Protein AF-A0A358N1J7-F1 (afdb_monomer)

Foldseek 3Di:
DVVVVVVVVVVVVVVVVDDDDADVVHPCVVVVVVVVVDPPPPDDPPWDFQEWADAPQWIWTDTPVDIDIDSDDDDPPPLVCCLPRYHYHYHPPPPCVVVVVCVSVVVD

Radius of gyration: 20.64 Å; Cα contacts (8 Å, |Δi|>4): 77; chains: 1; bounding box: 45×42×44 Å

Structure (mmCIF, N/CA/C/O backbone):
data_AF-A0A358N1J7-F1
#
_entry.id   AF-A0A358N1J7-F1
#
loop_
_atom_site.group_PDB
_atom_site.id
_atom_site.type_symbol
_atom_site.label_atom_id
_atom_site.label_alt_id
_atom_site.label_comp_id
_atom_site.label_asym_id
_atom_site.label_entity_id
_atom_site.label_seq_id
_atom_site.pdbx_PDB_ins_code
_atom_site.Cartn_x
_atom_site.Cartn_y
_atom_site.Cartn_z
_atom_site.occupancy
_atom_site.B_iso_or_equiv
_atom_site.auth_seq_id
_atom_site.auth_comp_id
_atom_site.auth_asym_id
_atom_site.auth_atom_id
_atom_site.pdbx_PDB_model_num
ATOM 1 N N . MET A 1 1 ? 26.716 -29.636 -6.142 1.00 44.78 1 MET A N 1
ATOM 2 C CA . MET A 1 1 ? 26.792 -29.692 -7.624 1.00 44.78 1 MET A CA 1
ATOM 3 C C . MET A 1 1 ? 25.431 -29.578 -8.332 1.00 44.78 1 MET A C 1
ATOM 5 O O . MET A 1 1 ? 25.435 -29.413 -9.541 1.00 44.78 1 MET A O 1
ATOM 9 N N . ALA A 1 2 ? 24.284 -29.575 -7.634 1.00 54.56 2 ALA A N 1
ATOM 10 C CA . ALA A 1 2 ? 22.961 -29.348 -8.247 1.00 54.56 2 ALA A CA 1
ATOM 11 C C . ALA A 1 2 ? 22.721 -27.886 -8.698 1.00 54.56 2 ALA A C 1
ATOM 13 O O . ALA A 1 2 ? 21.927 -27.606 -9.590 1.00 54.56 2 ALA A O 1
ATOM 14 N N . ASN A 1 3 ? 23.448 -26.951 -8.092 1.00 63.75 3 ASN A N 1
ATOM 15 C CA . ASN A 1 3 ? 23.194 -25.517 -8.170 1.00 63.75 3 ASN A CA 1
ATOM 16 C C . ASN A 1 3 ? 23.698 -24.934 -9.502 1.00 63.75 3 ASN A C 1
ATOM 18 O O . ASN A 1 3 ? 23.032 -24.100 -10.096 1.00 63.75 3 ASN A O 1
ATOM 22 N N . LEU A 1 4 ? 24.836 -25.429 -10.009 1.00 72.12 4 LEU A N 1
ATOM 23 C CA . LEU A 1 4 ? 25.433 -24.955 -11.262 1.00 72.12 4 LEU A CA 1
ATOM 24 C C . LEU A 1 4 ? 24.574 -25.329 -12.474 1.00 72.12 4 LEU A C 1
ATOM 26 O O . LEU A 1 4 ? 24.341 -24.501 -13.345 1.00 72.12 4 LEU A O 1
ATOM 30 N N . TRP A 1 5 ? 24.076 -26.566 -12.514 1.00 74.25 5 TRP A N 1
ATOM 31 C CA . TRP A 1 5 ? 23.240 -27.041 -13.616 1.00 74.25 5 TRP A CA 1
ATOM 32 C C . TRP A 1 5 ? 21.900 -26.294 -13.663 1.00 74.25 5 TRP A C 1
ATOM 34 O O . TRP A 1 5 ? 21.489 -25.847 -14.730 1.00 74.25 5 TRP A O 1
ATOM 44 N N . ARG A 1 6 ? 21.285 -26.044 -12.496 1.00 72.62 6 ARG A N 1
ATOM 45 C CA . ARG A 1 6 ? 20.088 -25.198 -12.377 1.00 72.62 6 ARG A CA 1
ATOM 46 C C . ARG A 1 6 ? 20.355 -23.763 -12.840 1.00 72.62 6 ARG A C 1
ATOM 48 O O . ARG A 1 6 ? 19.555 -23.228 -13.595 1.00 72.62 6 ARG A O 1
ATOM 55 N N . SER A 1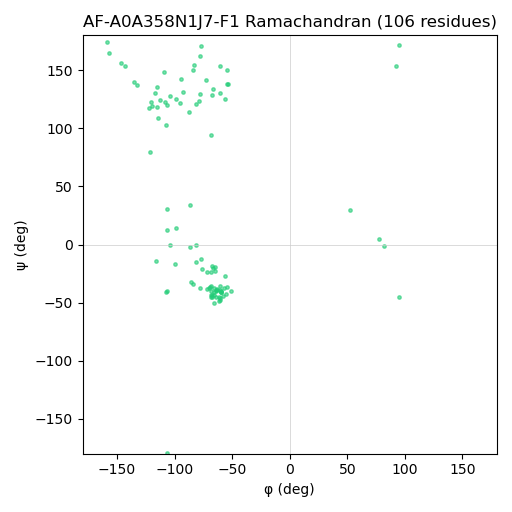 7 ? 21.474 -23.156 -12.440 1.00 76.88 7 SER A N 1
ATOM 56 C CA . SER A 1 7 ? 21.843 -21.800 -12.873 1.00 76.88 7 SER A CA 1
ATOM 57 C C . SER A 1 7 ? 22.104 -21.709 -14.379 1.00 76.88 7 SER A C 1
ATOM 59 O O . SER A 1 7 ? 21.680 -20.747 -15.007 1.00 76.88 7 SER A O 1
ATOM 61 N N . LEU A 1 8 ? 22.746 -22.716 -14.980 1.00 76.38 8 LEU A N 1
ATOM 62 C CA . LEU A 1 8 ? 22.976 -22.770 -16.430 1.00 76.38 8 LEU A CA 1
ATOM 63 C C . LEU A 1 8 ? 21.680 -22.974 -17.219 1.00 76.38 8 LEU A C 1
ATOM 65 O O . LEU A 1 8 ? 21.534 -22.424 -18.309 1.00 76.38 8 LEU A O 1
ATOM 69 N N . GLN A 1 9 ? 20.744 -23.752 -16.677 1.00 77.81 9 GLN A N 1
ATOM 70 C CA . GLN A 1 9 ? 19.433 -23.935 -17.285 1.00 77.81 9 GLN A CA 1
ATOM 71 C C . GLN A 1 9 ? 18.611 -22.639 -17.219 1.00 77.81 9 GLN A C 1
ATOM 73 O O . GLN A 1 9 ? 18.099 -22.208 -18.245 1.00 77.81 9 GLN A O 1
ATOM 78 N N . LEU A 1 10 ? 18.594 -21.963 -16.063 1.00 73.38 10 LEU A N 1
ATOM 79 C CA . LEU A 1 10 ? 17.959 -20.650 -15.908 1.00 73.38 10 LEU A CA 1
ATOM 80 C C . LEU A 1 10 ? 18.578 -19.604 -16.840 1.00 73.38 10 LEU A C 1
ATOM 82 O O . LEU A 1 10 ? 17.849 -18.841 -17.451 1.00 73.38 10 LEU A O 1
ATOM 86 N N . TYR A 1 11 ? 19.902 -19.602 -17.018 1.00 74.69 11 TYR A N 1
ATOM 87 C CA . TYR A 1 11 ? 20.574 -18.697 -17.956 1.00 74.69 11 TYR A CA 1
ATOM 88 C C . TYR A 1 11 ? 20.201 -18.975 -19.423 1.00 74.69 11 TYR A C 1
ATOM 90 O O . TYR A 1 11 ? 20.040 -18.055 -20.225 1.00 74.69 11 TYR A O 1
ATOM 98 N N . ARG A 1 12 ? 20.033 -20.249 -19.800 1.00 72.50 12 ARG A N 1
ATOM 99 C CA . ARG A 1 12 ? 19.560 -20.623 -21.143 1.00 72.50 12 ARG A CA 1
ATOM 100 C C . ARG A 1 12 ? 18.107 -20.227 -21.375 1.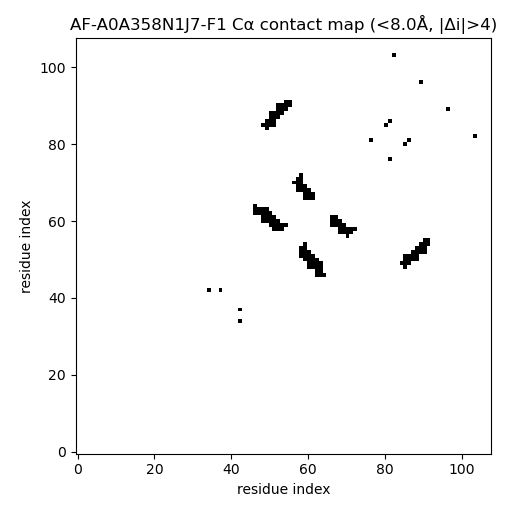00 72.50 12 ARG A C 1
ATOM 102 O O . ARG A 1 12 ? 17.778 -19.781 -22.466 1.00 72.50 12 ARG A O 1
ATOM 109 N N . GLU A 1 13 ? 17.264 -20.395 -20.366 1.00 76.44 13 GLU A N 1
ATOM 110 C CA . GLU A 1 13 ? 15.859 -19.991 -20.420 1.00 76.44 13 GLU A CA 1
ATOM 111 C C . GLU A 1 13 ? 15.739 -18.459 -20.479 1.00 76.44 13 GLU A C 1
ATOM 113 O O . GLU A 1 13 ? 15.022 -17.946 -21.329 1.00 76.44 13 GLU A O 1
ATOM 118 N N . ASP A 1 14 ? 16.520 -17.730 -19.679 1.00 70.44 14 ASP A N 1
ATOM 119 C CA . ASP A 1 14 ? 16.573 -16.262 -19.657 1.00 70.44 14 ASP A CA 1
ATOM 120 C C . ASP A 1 14 ? 17.088 -15.671 -20.980 1.00 70.44 14 ASP A C 1
ATOM 122 O O . ASP A 1 14 ? 16.469 -14.786 -21.563 1.00 70.44 14 ASP A O 1
ATOM 126 N N . SER A 1 15 ? 18.165 -16.231 -21.540 1.00 69.06 15 SER A N 1
ATOM 127 C CA . SER A 1 15 ? 18.711 -15.767 -22.828 1.00 69.06 15 SER A CA 1
ATOM 128 C C . SER A 1 15 ? 17.770 -15.985 -24.021 1.00 69.06 15 SER A C 1
ATOM 130 O O . SER A 1 15 ? 17.911 -15.302 -25.036 1.00 69.06 15 SER A O 1
ATOM 132 N N . ALA A 1 16 ? 16.787 -16.885 -23.905 1.00 76.31 16 ALA A N 1
ATOM 133 C CA . ALA A 1 16 ? 15.747 -17.083 -24.912 1.00 76.31 16 ALA A CA 1
ATOM 134 C C . ALA A 1 16 ? 14.591 -16.063 -24.816 1.00 76.31 16 ALA A C 1
ATOM 136 O O . ALA A 1 16 ? 13.820 -15.943 -25.768 1.00 76.31 16 ALA A O 1
ATOM 137 N N . LEU A 1 17 ? 14.467 -15.320 -23.707 1.00 78.62 17 LEU A N 1
ATOM 138 C CA . LEU A 1 17 ? 13.386 -14.348 -23.468 1.00 78.62 17 LEU A CA 1
ATOM 139 C C . LEU A 1 17 ? 13.678 -12.948 -24.036 1.00 78.62 17 LEU A C 1
ATOM 141 O O . LEU A 1 17 ? 12.818 -12.069 -23.991 1.00 78.62 17 LEU A O 1
ATOM 145 N N . GLY A 1 18 ? 14.858 -12.760 -24.630 1.00 76.19 18 GLY A N 1
ATOM 146 C CA . GLY A 1 18 ? 15.305 -11.489 -25.190 1.00 76.19 18 GLY A CA 1
ATOM 147 C C . GLY A 1 18 ? 16.154 -10.680 -24.212 1.00 76.19 18 GLY A C 1
ATOM 148 O O . GLY A 1 18 ? 16.342 -11.040 -23.054 1.00 76.19 18 GLY A O 1
ATOM 149 N N . VAL A 1 19 ? 16.734 -9.586 -24.703 1.00 77.38 19 VAL A N 1
ATOM 150 C CA . VAL A 1 19 ? 17.575 -8.716 -23.874 1.00 77.38 19 VAL A CA 1
ATOM 151 C C . VAL A 1 19 ? 16.723 -7.920 -22.891 1.00 77.38 19 VAL A C 1
ATOM 153 O O . VAL A 1 19 ? 15.646 -7.437 -23.239 1.00 77.38 19 VAL A O 1
ATOM 156 N N . SER A 1 20 ? 17.235 -7.738 -21.673 1.00 77.44 20 SER A N 1
ATOM 157 C CA . SER A 1 20 ? 16.646 -6.804 -20.715 1.00 77.44 20 SER A CA 1
ATOM 158 C C . SER A 1 20 ? 16.569 -5.406 -21.337 1.00 77.44 20 SER A C 1
ATOM 160 O O . SER A 1 20 ? 17.566 -4.884 -21.842 1.00 77.44 20 SER A O 1
ATOM 162 N N . GLY A 1 21 ? 15.369 -4.830 -21.336 1.00 80.25 21 GLY A N 1
ATOM 163 C CA . GLY A 1 21 ? 15.080 -3.520 -21.905 1.00 80.25 21 GLY A CA 1
ATOM 164 C C . GLY A 1 21 ? 14.805 -2.481 -20.823 1.00 80.25 21 GLY A C 1
ATOM 165 O O . GLY A 1 21 ? 14.260 -2.789 -19.764 1.00 80.25 21 GLY A O 1
ATOM 166 N N . GLY A 1 22 ? 15.160 -1.230 -21.105 1.00 80.62 22 GLY A N 1
ATOM 167 C CA . GLY A 1 22 ? 14.689 -0.085 -20.331 1.00 80.62 22 GLY A CA 1
ATOM 168 C C . GLY A 1 22 ? 13.317 0.376 -20.821 1.00 80.62 22 GLY A C 1
ATOM 169 O O . GLY A 1 22 ? 13.004 0.255 -22.003 1.00 80.62 22 GLY A O 1
ATOM 170 N N . ILE A 1 23 ? 12.509 0.936 -19.921 1.00 82.75 23 ILE A N 1
ATOM 171 C CA . ILE A 1 23 ? 11.275 1.635 -20.295 1.00 82.75 23 ILE A CA 1
ATOM 172 C C . ILE A 1 23 ? 11.642 3.091 -20.583 1.00 82.75 23 ILE A C 1
ATOM 174 O O . ILE A 1 23 ? 12.074 3.814 -19.680 1.00 82.75 23 ILE A O 1
ATOM 178 N N . GLU A 1 24 ? 11.491 3.516 -21.837 1.00 82.19 24 GLU A N 1
ATOM 179 C CA . GLU A 1 24 ? 11.655 4.918 -22.227 1.00 82.19 24 GLU A CA 1
ATOM 180 C C . GLU A 1 24 ? 10.633 5.787 -21.475 1.00 82.19 24 GLU A C 1
ATOM 182 O O . GLU A 1 24 ? 9.456 5.445 -21.389 1.00 82.19 24 GLU A O 1
ATOM 187 N N . GLY A 1 25 ? 11.093 6.881 -20.859 1.00 81.44 25 GLY A N 1
ATOM 188 C CA . GLY A 1 25 ? 10.264 7.701 -19.964 1.00 81.44 25 GLY A CA 1
ATOM 189 C C . GLY A 1 25 ? 10.148 7.177 -18.524 1.00 81.44 25 GLY A C 1
ATOM 190 O O . GLY A 1 25 ? 9.562 7.853 -17.685 1.00 81.44 25 GLY A O 1
ATOM 191 N N . GLY A 1 26 ? 10.763 6.033 -18.207 1.00 89.94 26 GLY A N 1
ATOM 192 C CA . GLY A 1 26 ? 10.868 5.495 -16.851 1.00 89.94 26 GLY A CA 1
ATOM 193 C C . GLY A 1 26 ? 9.751 4.521 -16.471 1.00 89.94 26 GLY A C 1
ATOM 194 O O . GLY A 1 26 ? 8.628 4.572 -16.964 1.00 89.94 26 GLY A O 1
ATOM 195 N N . ALA A 1 27 ? 10.059 3.613 -15.541 1.00 89.50 27 ALA A N 1
ATOM 196 C CA . ALA A 1 27 ? 9.127 2.566 -15.118 1.00 89.50 27 ALA A CA 1
ATOM 197 C C . ALA A 1 27 ? 7.888 3.098 -14.368 1.00 89.50 27 ALA A C 1
ATOM 199 O O . ALA A 1 27 ? 6.866 2.414 -14.321 1.00 89.50 27 ALA A O 1
ATOM 200 N N . SER A 1 28 ? 7.947 4.319 -13.814 1.00 91.00 28 SER A N 1
ATOM 201 C CA . SER A 1 28 ? 6.798 4.956 -13.153 1.00 91.00 28 SER A CA 1
ATOM 202 C C . SER A 1 28 ? 5.655 5.260 -14.120 1.00 91.00 28 SER A C 1
ATOM 204 O O . SER A 1 28 ? 4.500 5.313 -13.697 1.00 91.00 28 SER A O 1
ATOM 206 N N . HIS A 1 29 ? 5.951 5.379 -15.419 1.00 89.50 29 HIS A N 1
ATOM 207 C CA . HIS A 1 29 ? 4.981 5.771 -16.433 1.00 89.50 29 HIS A CA 1
ATOM 208 C C . HIS A 1 29 ? 3.753 4.851 -16.477 1.00 89.50 29 HIS A C 1
ATOM 210 O O . HIS A 1 29 ? 2.624 5.318 -16.625 1.00 89.50 29 HIS A O 1
ATOM 216 N N . LEU A 1 30 ? 3.948 3.541 -16.283 1.00 90.19 30 LEU A N 1
ATOM 217 C CA . LEU A 1 30 ? 2.843 2.584 -16.223 1.00 90.19 30 LEU A CA 1
ATOM 218 C C . LEU A 1 30 ? 1.899 2.893 -15.055 1.00 90.19 30 LEU A C 1
ATOM 220 O O . LEU A 1 30 ? 0.688 2.974 -15.252 1.00 90.19 30 LEU A O 1
ATOM 224 N N . ALA A 1 31 ? 2.445 3.102 -13.857 1.00 91.88 31 ALA A N 1
ATOM 225 C CA . ALA A 1 31 ? 1.650 3.400 -12.669 1.00 91.88 31 ALA A CA 1
ATOM 226 C C . ALA A 1 31 ? 0.893 4.731 -12.816 1.00 91.88 31 ALA A C 1
ATOM 228 O O . ALA A 1 31 ? -0.279 4.820 -12.457 1.00 91.88 31 ALA A O 1
ATOM 229 N N . GLU A 1 32 ? 1.523 5.743 -13.415 1.00 92.44 32 GLU A N 1
ATOM 230 C CA . GLU A 1 32 ? 0.892 7.034 -13.714 1.00 92.44 32 GLU A CA 1
ATOM 231 C C . GLU A 1 32 ? -0.258 6.904 -14.725 1.00 92.44 32 GLU A C 1
ATOM 233 O O . GLU A 1 32 ? -1.299 7.551 -14.587 1.00 92.44 32 GLU A O 1
ATOM 238 N N . CYS A 1 33 ? -0.100 6.070 -15.756 1.00 92.94 33 CYS A N 1
ATOM 239 C CA . CYS A 1 33 ? -1.165 5.759 -16.711 1.00 92.94 33 CYS A CA 1
ATOM 240 C C . CYS A 1 33 ? -2.319 4.997 -16.050 1.00 92.94 33 CYS A C 1
ATOM 242 O O . CYS A 1 33 ? -3.479 5.344 -16.265 1.00 92.94 33 CYS A O 1
ATOM 244 N N . MET A 1 34 ? -2.014 4.008 -15.206 1.00 94.44 34 MET A N 1
ATOM 245 C CA . MET A 1 34 ? -3.027 3.270 -14.449 1.00 94.44 34 MET A CA 1
ATOM 246 C C . MET A 1 34 ? -3.816 4.203 -13.528 1.00 94.44 34 MET A C 1
ATOM 248 O O . MET A 1 34 ? -5.044 4.178 -13.555 1.00 94.44 34 MET A O 1
ATOM 252 N N . ALA A 1 35 ? -3.139 5.082 -12.785 1.00 95.00 35 ALA A N 1
ATOM 253 C CA . ALA A 1 35 ? -3.794 6.059 -11.919 1.00 95.00 35 ALA A CA 1
ATOM 254 C C . ALA A 1 35 ? -4.732 6.996 -12.703 1.00 95.00 35 ALA A C 1
ATOM 256 O O . ALA A 1 35 ? -5.848 7.246 -12.260 1.00 95.00 35 ALA A O 1
ATOM 257 N N . ARG A 1 36 ? -4.319 7.458 -13.895 1.00 94.75 36 ARG A N 1
ATOM 258 C CA . ARG A 1 36 ? -5.148 8.300 -14.781 1.00 94.75 36 ARG A CA 1
ATOM 259 C C . ARG A 1 36 ? -6.347 7.578 -15.396 1.00 94.75 36 ARG A C 1
ATOM 261 O O . ARG A 1 36 ? -7.292 8.241 -15.803 1.00 94.75 36 ARG A O 1
ATOM 268 N N . SER A 1 37 ? -6.301 6.251 -15.500 1.00 97.00 37 SER A N 1
ATOM 269 C CA . SER A 1 37 ? -7.412 5.457 -16.044 1.00 97.00 37 SER A CA 1
ATOM 270 C C . SER A 1 37 ? -8.571 5.268 -15.058 1.00 97.00 37 SER A C 1
ATOM 272 O O . SER A 1 37 ? -9.649 4.828 -15.456 1.00 97.00 37 SER A O 1
ATOM 274 N N . LEU A 1 38 ? -8.358 5.590 -13.779 1.00 96.38 38 LEU A N 1
ATOM 275 C CA . LEU A 1 38 ? -9.372 5.481 -12.738 1.00 96.38 38 LEU A CA 1
ATOM 276 C C . LEU A 1 38 ? -10.295 6.712 -12.727 1.00 96.38 38 LEU A C 1
ATOM 278 O O . LEU A 1 38 ? -9.870 7.800 -13.123 1.00 96.38 38 LEU A O 1
ATOM 282 N N . PRO A 1 39 ? -11.542 6.574 -12.237 1.00 97.56 39 PRO A N 1
ATOM 283 C CA . PRO A 1 39 ? -12.425 7.714 -12.022 1.00 97.56 39 PRO A CA 1
ATOM 284 C C . PRO A 1 39 ? -11.775 8.791 -11.146 1.00 97.56 39 PRO A C 1
ATOM 286 O O . PRO A 1 39 ? -10.979 8.487 -10.249 1.00 97.56 39 PRO A O 1
ATOM 289 N N . GLU A 1 40 ? -12.151 10.048 -11.369 1.00 94.75 40 GLU A N 1
ATOM 290 C CA . GLU A 1 40 ? -11.662 11.168 -10.567 1.00 94.75 40 GLU A CA 1
ATOM 291 C C . GLU A 1 40 ? -11.920 10.935 -9.069 1.00 94.75 40 GLU A C 1
ATOM 293 O O . GLU A 1 40 ? -12.965 10.423 -8.671 1.00 94.75 40 GLU A O 1
ATOM 298 N N . GLY A 1 41 ? -10.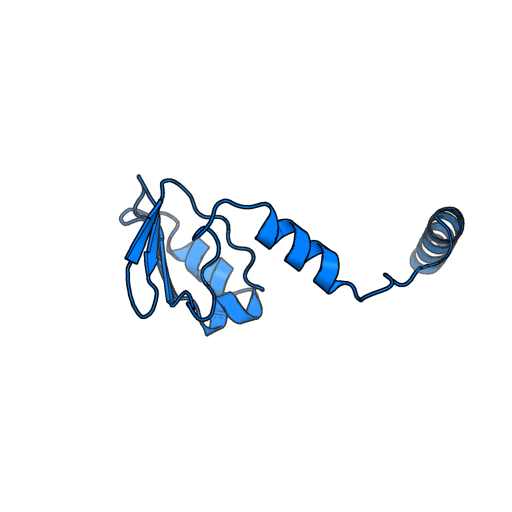931 11.266 -8.235 1.00 92.75 41 GLY A N 1
ATOM 299 C CA . GLY A 1 41 ? -11.004 11.054 -6.790 1.00 92.75 41 GLY A CA 1
ATOM 300 C C . GLY A 1 41 ? -10.777 9.610 -6.327 1.00 92.75 41 GLY A C 1
ATOM 301 O O . GLY A 1 41 ? -10.877 9.361 -5.133 1.00 92.75 41 GLY A O 1
ATOM 302 N N . SER A 1 42 ? -10.432 8.663 -7.209 1.00 95.00 42 SER A N 1
ATOM 303 C CA . SER A 1 42 ? -10.158 7.267 -6.804 1.00 95.00 42 SER A CA 1
ATOM 304 C C . SER A 1 42 ? -8.792 7.063 -6.135 1.00 95.00 42 SER A C 1
ATOM 306 O O . SER A 1 42 ? -8.589 6.066 -5.446 1.00 95.00 42 SER A O 1
ATOM 308 N N . VAL A 1 43 ? -7.833 7.970 -6.357 1.00 95.19 43 VAL A N 1
ATOM 309 C CA . VAL A 1 43 ? -6.464 7.871 -5.823 1.00 95.19 43 VAL A CA 1
ATOM 310 C C . VAL A 1 43 ? -6.211 9.007 -4.848 1.00 95.19 43 VAL A C 1
ATOM 312 O O . VAL A 1 43 ? -6.251 10.178 -5.223 1.00 95.19 43 VAL A O 1
ATOM 315 N N . TRP A 1 44 ? -5.938 8.659 -3.592 1.00 94.50 44 TRP A N 1
ATOM 316 C CA . TRP A 1 44 ? -5.709 9.626 -2.523 1.00 94.50 44 TRP A CA 1
ATOM 317 C C . TRP A 1 44 ? -4.228 9.650 -2.156 1.00 94.50 44 TRP A C 1
ATOM 319 O O . TRP A 1 44 ? -3.709 8.761 -1.482 1.00 94.50 44 TRP A O 1
ATOM 329 N N . LEU A 1 45 ? -3.527 10.677 -2.634 1.00 94.50 45 LEU A N 1
ATOM 330 C CA . LEU A 1 45 ? -2.125 10.908 -2.291 1.00 94.50 45 LEU A CA 1
ATOM 331 C C . LEU A 1 45 ? -2.003 11.538 -0.899 1.00 94.50 45 LEU A C 1
ATOM 333 O O . LEU A 1 45 ? -2.971 12.071 -0.356 1.00 94.50 45 LEU A O 1
ATOM 337 N N . SER A 1 46 ? -0.804 11.474 -0.313 1.00 94.50 46 SER A N 1
ATOM 338 C CA . SER A 1 46 ? -0.502 12.057 1.008 1.00 94.50 46 SER A CA 1
ATOM 339 C C . SER A 1 46 ? -1.478 11.631 2.113 1.00 94.50 46 SER A C 1
ATOM 341 O O . SER A 1 46 ? -1.733 12.382 3.052 1.00 94.50 46 SER A O 1
ATOM 343 N N . THR A 1 47 ? -2.032 10.425 1.978 1.00 95.31 47 THR A N 1
ATOM 344 C CA . THR A 1 47 ? -3.034 9.859 2.880 1.00 95.31 47 THR A CA 1
ATOM 345 C C . THR A 1 47 ? -2.480 8.557 3.453 1.00 95.31 47 THR A C 1
ATOM 347 O O . THR A 1 47 ? -2.752 7.476 2.928 1.00 95.31 47 THR A O 1
ATOM 350 N N . PRO A 1 48 ? -1.605 8.639 4.469 1.00 94.12 48 PRO A N 1
ATOM 351 C CA . PRO A 1 48 ? -1.030 7.449 5.071 1.00 94.12 48 PRO A CA 1
ATOM 352 C C . PRO A 1 48 ? -2.116 6.648 5.796 1.00 94.12 48 PRO A C 1
ATOM 354 O O . PRO A 1 48 ? -2.918 7.194 6.556 1.00 94.12 48 PRO A O 1
ATOM 357 N N . VAL A 1 49 ? -2.120 5.336 5.566 1.00 94.88 49 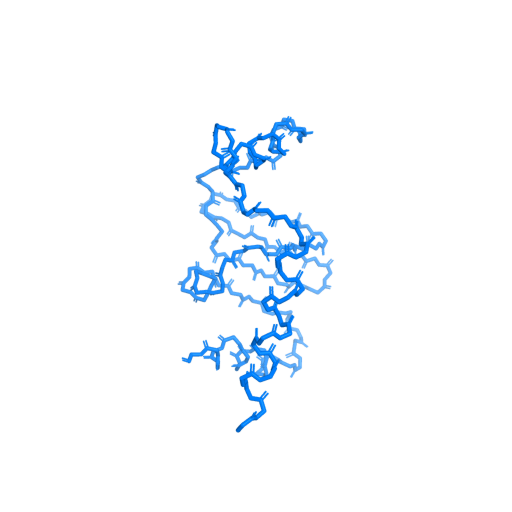VAL A N 1
ATOM 358 C CA . VAL A 1 49 ? -2.935 4.393 6.335 1.00 94.88 49 VAL A CA 1
ATOM 359 C C . VAL A 1 49 ? -2.248 4.142 7.673 1.00 94.88 49 VAL A C 1
ATOM 361 O O . VAL A 1 49 ? -1.063 3.816 7.702 1.00 94.88 49 VAL A O 1
ATOM 364 N N . VAL A 1 50 ? -3.000 4.280 8.764 1.00 94.94 50 VAL A N 1
ATOM 365 C CA . VAL A 1 50 ? -2.513 4.118 10.142 1.00 94.94 50 VAL A CA 1
ATOM 366 C C . VAL A 1 50 ? -3.037 2.823 10.755 1.00 94.94 50 VAL A C 1
ATOM 368 O O . VAL A 1 50 ? -2.287 2.106 11.414 1.00 94.94 50 VAL A O 1
ATOM 371 N N . THR A 1 51 ? -4.304 2.487 10.500 1.00 94.50 51 THR A N 1
ATOM 372 C CA . THR A 1 51 ? -4.933 1.268 11.026 1.00 94.50 51 THR A CA 1
ATOM 373 C C . THR A 1 51 ? -5.731 0.566 9.939 1.00 94.50 51 THR A C 1
ATOM 375 O O . THR A 1 51 ? -6.443 1.216 9.177 1.00 94.50 51 THR A O 1
ATOM 378 N N . VAL A 1 52 ? -5.652 -0.763 9.907 1.00 94.38 52 VAL A N 1
ATOM 379 C CA . VAL A 1 52 ? -6.562 -1.626 9.147 1.00 94.38 52 VAL A CA 1
ATOM 380 C C . VAL A 1 52 ? -7.205 -2.591 10.131 1.00 94.38 52 VAL A C 1
ATOM 382 O O . VAL A 1 52 ? -6.508 -3.381 10.768 1.00 94.38 52 VAL A O 1
ATOM 385 N N . ALA A 1 53 ? -8.523 -2.505 10.270 1.00 93.31 53 ALA A N 1
ATOM 386 C CA . ALA A 1 53 ? -9.284 -3.309 11.207 1.00 93.31 53 ALA A CA 1
ATOM 387 C C . ALA A 1 53 ? -10.315 -4.167 10.481 1.00 93.31 53 ALA A C 1
ATOM 389 O O . ALA A 1 53 ? -11.220 -3.653 9.826 1.00 93.31 53 ALA A O 1
ATOM 390 N N . ASP A 1 54 ? -10.179 -5.480 10.621 1.00 91.88 54 ASP A N 1
ATOM 391 C CA . ASP A 1 54 ? -11.199 -6.434 10.209 1.00 91.88 54 ASP A CA 1
ATOM 392 C C . ASP A 1 54 ? -12.305 -6.461 11.271 1.00 91.88 54 ASP A C 1
ATOM 394 O O . ASP A 1 54 ? -12.041 -6.674 12.456 1.00 91.88 54 ASP A O 1
ATOM 398 N N . ARG A 1 55 ? -13.547 -6.197 10.864 1.00 91.25 55 ARG A N 1
ATOM 399 C CA . ARG A 1 55 ? -14.726 -6.214 11.741 1.00 91.25 55 ARG A CA 1
ATOM 400 C C . ARG A 1 55 ? -15.584 -7.468 11.555 1.00 91.25 55 ARG A C 1
ATOM 402 O O . ARG A 1 55 ? -16.563 -7.636 12.273 1.00 91.25 55 ARG A O 1
ATOM 409 N N . GLY A 1 56 ? -15.202 -8.370 10.651 1.00 88.62 56 GLY A N 1
ATOM 410 C CA . GLY A 1 56 ? -15.901 -9.619 10.343 1.00 88.62 56 GLY A CA 1
ATOM 411 C C . GLY A 1 56 ? -16.864 -9.504 9.158 1.00 88.62 56 GLY A C 1
ATOM 412 O O . GLY A 1 56 ? -16.849 -10.361 8.279 1.00 88.62 56 GLY A O 1
ATOM 413 N N . ASP A 1 57 ? -17.672 -8.445 9.092 1.00 90.94 57 ASP A N 1
ATOM 414 C CA . ASP A 1 57 ? -18.577 -8.155 7.964 1.00 90.94 57 ASP A CA 1
ATOM 415 C C . ASP A 1 57 ? -18.011 -7.107 6.989 1.00 90.94 57 ASP A C 1
ATOM 417 O O . ASP A 1 57 ? -18.500 -6.960 5.868 1.00 90.94 57 ASP A O 1
ATOM 421 N N . HIS A 1 58 ? -16.999 -6.355 7.420 1.00 94.06 58 HIS A N 1
ATOM 422 C CA . HIS A 1 58 ? -16.326 -5.330 6.633 1.00 94.06 58 HIS A CA 1
ATOM 423 C C . HIS A 1 58 ? -14.933 -5.031 7.195 1.00 94.06 58 HIS A C 1
ATOM 425 O O . HIS A 1 58 ? -14.562 -5.488 8.276 1.00 94.06 58 HIS A O 1
ATOM 431 N N . VAL A 1 59 ? -14.186 -4.200 6.473 1.00 95.81 59 VAL A N 1
ATOM 432 C CA . VAL A 1 59 ? -12.893 -3.666 6.894 1.00 95.81 59 VAL A CA 1
ATOM 433 C C . VAL A 1 59 ? -12.994 -2.154 7.064 1.00 95.81 59 VAL A C 1
ATOM 435 O O . VAL A 1 59 ? -13.553 -1.449 6.218 1.00 95.81 59 VAL A O 1
ATOM 438 N N . GLU A 1 60 ? -12.425 -1.662 8.158 1.00 97.44 60 GLU A N 1
ATOM 439 C CA . GLU A 1 60 ? -12.217 -0.242 8.414 1.00 97.44 60 GLU A CA 1
ATOM 440 C C . GLU A 1 60 ? -10.745 0.113 8.182 1.00 97.44 60 GLU A C 1
ATOM 442 O O . GLU A 1 60 ? -9.841 -0.515 8.737 1.00 97.44 60 GLU A O 1
ATOM 447 N N . VAL A 1 61 ? -10.497 1.134 7.365 1.00 96.75 61 VAL A N 1
ATOM 448 C CA . VAL A 1 61 ? -9.162 1.675 7.096 1.00 96.75 61 VAL A CA 1
ATOM 449 C C . VAL A 1 61 ? -9.101 3.085 7.652 1.00 96.75 61 VAL A C 1
ATOM 451 O O . VAL A 1 61 ? -9.711 3.999 7.101 1.00 96.75 61 VAL A O 1
ATOM 454 N N . SER A 1 62 ? -8.357 3.274 8.736 1.00 97.12 62 SER A N 1
ATOM 455 C CA . SER A 1 62 ? -8.166 4.593 9.334 1.00 97.12 62 SER A CA 1
ATOM 456 C C . SER A 1 62 ? -6.913 5.257 8.791 1.00 97.12 62 SER A C 1
ATOM 458 O O . SER A 1 62 ? -5.819 4.686 8.786 1.00 97.12 62 SER A O 1
ATOM 460 N N . THR A 1 63 ? -7.093 6.501 8.380 1.00 94.88 63 THR A N 1
ATOM 461 C CA . THR A 1 63 ? -6.043 7.449 8.015 1.00 94.88 63 THR A CA 1
ATOM 462 C C . THR A 1 63 ? -5.932 8.499 9.123 1.00 94.88 63 THR A C 1
ATOM 464 O O . THR A 1 63 ? -6.678 8.463 10.102 1.00 94.88 63 THR A O 1
ATOM 467 N N . GLU A 1 64 ? -5.035 9.472 8.984 1.00 90.19 64 GLU A N 1
ATOM 468 C CA . GLU A 1 64 ? -4.984 10.611 9.915 1.00 90.19 64 GLU A CA 1
ATOM 469 C C . GLU A 1 64 ? -6.213 11.533 9.825 1.00 90.19 64 GLU A C 1
ATOM 471 O O . GLU A 1 64 ? -6.451 12.333 10.727 1.00 90.19 64 GLU A O 1
ATOM 476 N N . ARG A 1 65 ? -6.976 11.458 8.728 1.00 91.25 65 ARG A N 1
ATOM 477 C CA . ARG A 1 65 ? -8.074 12.391 8.433 1.00 91.25 65 ARG A CA 1
ATOM 478 C C . ARG A 1 65 ? -9.442 11.767 8.629 1.00 91.25 65 ARG 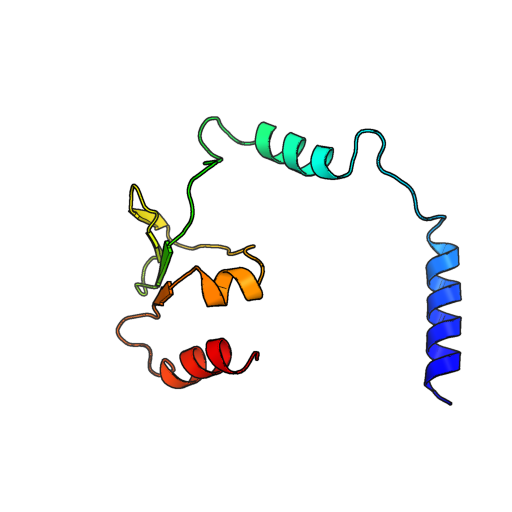A C 1
ATOM 480 O O . ARG A 1 65 ? -10.355 12.424 9.116 1.00 91.25 65 ARG A O 1
ATOM 487 N N . GLU A 1 66 ? -9.580 10.514 8.226 1.00 94.38 66 GLU A N 1
ATOM 488 C CA . GLU A 1 66 ? -10.861 9.823 8.188 1.00 94.38 66 GLU A CA 1
ATOM 489 C C . GLU A 1 66 ? -10.702 8.304 8.228 1.00 94.38 66 GLU A C 1
ATOM 491 O O . GLU A 1 66 ? -9.622 7.758 7.971 1.00 94.38 66 GLU A O 1
ATOM 496 N N . THR A 1 67 ? -11.814 7.633 8.518 1.00 96.69 67 THR A N 1
ATOM 497 C CA . THR A 1 67 ? -11.939 6.181 8.447 1.00 96.69 67 THR A CA 1
ATOM 498 C C . THR A 1 67 ? -12.806 5.808 7.257 1.00 96.69 67 THR A C 1
ATOM 500 O O . THR A 1 67 ? -13.961 6.219 7.154 1.00 96.69 67 THR A O 1
ATOM 503 N N . LEU A 1 68 ? -12.240 4.998 6.371 1.00 96.06 68 LEU A N 1
ATOM 504 C CA . LEU A 1 68 ? -12.909 4.444 5.205 1.00 96.06 68 LEU A CA 1
ATOM 505 C C . LEU A 1 68 ? -13.460 3.062 5.537 1.00 96.06 68 LEU A C 1
ATOM 507 O O . LEU A 1 68 ? -12.808 2.278 6.225 1.00 96.06 68 LEU A O 1
ATOM 511 N N . ARG A 1 69 ? -14.644 2.747 5.009 1.00 97.31 69 ARG A N 1
ATOM 512 C CA . ARG A 1 69 ? -15.287 1.440 5.167 1.00 97.31 69 ARG A CA 1
ATOM 513 C C . ARG A 1 69 ? -15.436 0.765 3.813 1.00 97.31 69 ARG A C 1
ATOM 515 O O . ARG A 1 69 ? -15.973 1.361 2.882 1.00 97.31 69 ARG A O 1
ATOM 522 N N . ALA A 1 70 ? -15.011 -0.489 3.728 1.00 96.38 70 ALA A N 1
ATOM 523 C CA . ALA A 1 70 ? -15.178 -1.311 2.536 1.00 96.38 70 ALA A CA 1
ATOM 524 C C . ALA A 1 70 ? -15.483 -2.768 2.917 1.00 96.38 70 ALA A C 1
A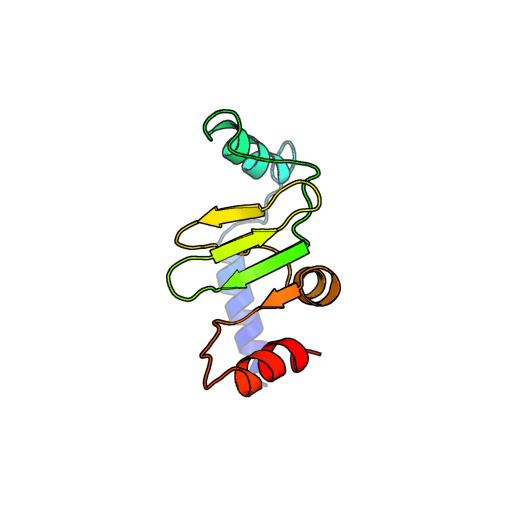TOM 526 O O . ALA A 1 70 ? -15.062 -3.212 3.983 1.00 96.38 70 ALA A O 1
ATOM 527 N N . PRO A 1 71 ? -16.167 -3.545 2.058 1.00 96.00 71 PRO A N 1
ATOM 528 C CA . PRO A 1 71 ? -16.356 -4.977 2.296 1.00 96.00 71 PRO A CA 1
ATOM 529 C C . PRO A 1 71 ? -15.026 -5.742 2.374 1.00 96.00 71 PRO A C 1
ATOM 531 O O . PRO A 1 71 ? -14.897 -6.669 3.163 1.00 96.00 71 PRO A O 1
ATOM 534 N N . PHE A 1 72 ? -14.029 -5.333 1.578 1.00 93.44 72 PHE A N 1
ATOM 535 C CA . PHE A 1 72 ? -12.705 -5.955 1.512 1.00 93.44 72 PHE A CA 1
ATOM 536 C C . PHE A 1 72 ? -11.620 -4.912 1.228 1.00 93.44 72 PHE A C 1
ATOM 538 O O . PHE A 1 72 ? -11.893 -3.873 0.625 1.00 93.44 72 PHE A O 1
ATOM 545 N N . VAL A 1 73 ? -10.379 -5.224 1.610 1.00 93.12 73 VAL A N 1
ATOM 546 C CA . VAL A 1 73 ? -9.192 -4.394 1.355 1.00 93.12 73 VAL A CA 1
ATOM 547 C C . VAL A 1 73 ? -8.065 -5.264 0.812 1.00 93.12 73 VAL A C 1
ATOM 549 O O . VAL A 1 73 ? -7.810 -6.355 1.319 1.00 93.12 73 VAL A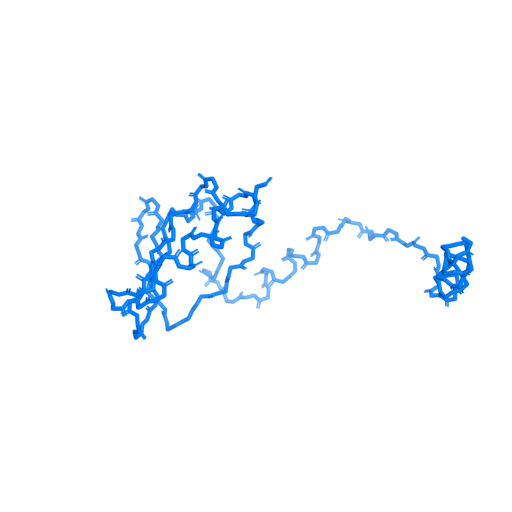 O 1
ATOM 552 N N . ILE A 1 74 ? -7.363 -4.760 -0.203 1.00 93.00 74 ILE A N 1
ATOM 553 C CA . ILE A 1 74 ? -6.127 -5.355 -0.716 1.00 93.00 74 ILE A CA 1
ATOM 554 C C . ILE A 1 74 ? -4.974 -4.463 -0.271 1.00 93.00 74 ILE A C 1
ATOM 556 O O . ILE A 1 74 ? -4.929 -3.287 -0.625 1.00 93.00 74 ILE A O 1
ATOM 560 N N . SER A 1 75 ? -4.032 -5.021 0.489 1.00 89.69 75 SER A N 1
ATOM 561 C CA . SER A 1 75 ? -2.816 -4.298 0.846 1.00 89.69 75 SER A CA 1
ATOM 562 C C . SER A 1 75 ? -1.678 -4.636 -0.106 1.00 89.69 75 SER A C 1
ATOM 564 O O . SER A 1 75 ? -1.247 -5.784 -0.198 1.00 89.69 75 SER A O 1
ATOM 566 N N . THR A 1 76 ? -1.143 -3.605 -0.755 1.00 93.38 76 THR A N 1
ATOM 567 C CA . THR A 1 76 ? 0.101 -3.662 -1.534 1.00 93.38 76 THR A CA 1
ATOM 568 C C . THR A 1 76 ? 1.260 -2.967 -0.813 1.00 93.38 76 THR A C 1
ATOM 570 O O . THR A 1 76 ? 2.297 -2.696 -1.417 1.00 93.38 76 THR A O 1
ATOM 573 N N . ILE A 1 77 ? 1.089 -2.639 0.474 1.00 90.00 77 ILE A N 1
ATOM 574 C CA . ILE A 1 77 ? 2.127 -2.008 1.294 1.00 90.00 77 ILE A CA 1
ATOM 575 C C . ILE A 1 77 ? 3.260 -3.024 1.502 1.00 90.00 77 ILE A C 1
ATOM 577 O O . ILE A 1 77 ? 2.983 -4.146 1.939 1.00 90.00 77 ILE A O 1
ATOM 581 N N . PRO A 1 78 ? 4.529 -2.658 1.235 1.00 89.50 78 PRO A N 1
ATOM 582 C CA . PRO A 1 78 ? 5.660 -3.535 1.507 1.00 89.50 78 PRO A CA 1
ATOM 583 C C . PRO A 1 78 ? 5.660 -4.010 2.959 1.00 89.50 78 PRO A C 1
ATOM 585 O O . PRO A 1 78 ? 5.427 -3.218 3.872 1.00 89.50 78 PRO A O 1
ATOM 588 N N . PHE A 1 79 ? 5.967 -5.287 3.179 1.00 83.50 79 PHE A N 1
ATOM 589 C CA . PHE A 1 79 ? 5.814 -5.924 4.489 1.00 83.50 79 PHE A CA 1
ATOM 590 C C . PHE A 1 79 ? 6.558 -5.189 5.619 1.00 83.50 79 PHE A C 1
ATOM 592 O O . PHE A 1 79 ? 5.991 -4.955 6.684 1.00 83.50 79 PHE A O 1
ATOM 599 N N . ALA A 1 80 ? 7.790 -4.735 5.360 1.00 84.25 80 ALA A N 1
ATOM 600 C CA . ALA A 1 80 ? 8.565 -3.945 6.319 1.00 84.25 80 ALA A CA 1
ATOM 601 C C . ALA A 1 80 ? 7.842 -2.648 6.735 1.00 84.25 80 ALA A C 1
ATOM 603 O O . ALA A 1 80 ? 7.737 -2.343 7.919 1.00 84.25 80 ALA A O 1
ATOM 604 N N . ALA A 1 81 ? 7.268 -1.922 5.770 1.00 85.88 81 ALA A N 1
ATOM 605 C CA . ALA A 1 81 ? 6.525 -0.694 6.043 1.00 85.88 81 ALA A CA 1
ATOM 606 C C . ALA A 1 81 ? 5.192 -0.970 6.754 1.00 85.88 81 ALA A C 1
ATOM 608 O O . ALA A 1 81 ? 4.805 -0.210 7.638 1.00 85.88 81 ALA A O 1
ATOM 609 N N . MET A 1 82 ? 4.506 -2.059 6.397 1.00 86.38 82 MET A N 1
ATOM 610 C CA . MET A 1 82 ? 3.269 -2.475 7.057 1.00 86.38 82 MET A CA 1
ATOM 611 C C . MET A 1 82 ? 3.504 -2.755 8.542 1.00 86.38 82 MET A C 1
ATOM 613 O O . MET A 1 82 ? 2.780 -2.228 9.378 1.00 86.38 82 MET A O 1
ATOM 617 N N . ARG A 1 83 ? 4.547 -3.522 8.871 1.00 82.19 83 ARG A N 1
ATOM 618 C CA . ARG A 1 83 ? 4.889 -3.887 10.250 1.00 82.19 83 ARG A CA 1
ATOM 619 C C . ARG A 1 83 ? 5.178 -2.679 11.141 1.00 82.19 83 ARG A C 1
ATOM 621 O O . ARG A 1 83 ? 4.803 -2.678 12.308 1.00 82.19 83 ARG A O 1
ATOM 628 N N . GLU A 1 84 ? 5.890 -1.688 10.615 1.00 86.62 84 GLU A N 1
ATOM 629 C CA . GLU A 1 84 ? 6.333 -0.532 11.401 1.00 86.62 84 GLU A CA 1
ATOM 630 C C . GLU A 1 84 ? 5.273 0.564 11.512 1.00 86.62 84 GLU A C 1
ATOM 632 O O . GLU A 1 84 ? 5.224 1.270 12.517 1.00 86.62 84 GLU A O 1
ATOM 637 N N . LYS A 1 85 ? 4.462 0.750 10.464 1.00 88.12 85 LYS A N 1
ATOM 638 C CA . LYS A 1 85 ? 3.646 1.963 10.300 1.00 88.12 85 LYS A CA 1
ATOM 639 C C . LYS A 1 85 ? 2.146 1.715 10.329 1.00 88.12 85 LYS A C 1
ATOM 641 O O . LYS A 1 85 ? 1.399 2.680 10.454 1.00 88.12 85 LYS A O 1
ATOM 646 N N . VAL A 1 86 ? 1.705 0.463 10.200 1.00 90.69 86 VAL A N 1
ATOM 647 C CA . VAL A 1 86 ? 0.284 0.122 10.101 1.00 90.69 86 VAL A CA 1
ATOM 648 C C . VAL A 1 86 ? -0.111 -0.812 11.234 1.00 90.69 86 VAL A C 1
ATOM 650 O O . VAL A 1 86 ? 0.414 -1.913 11.384 1.00 90.69 86 VAL A O 1
ATOM 653 N N . ARG A 1 87 ? -1.095 -0.389 12.022 1.00 90.56 87 ARG A N 1
ATOM 654 C CA . ARG A 1 87 ? -1.707 -1.222 13.052 1.00 90.56 87 ARG A CA 1
ATOM 655 C C . ARG A 1 87 ? -2.750 -2.138 12.419 1.00 90.56 87 ARG A C 1
ATOM 657 O O . ARG A 1 87 ? -3.717 -1.661 11.833 1.00 90.56 87 ARG A O 1
ATOM 664 N N . LEU A 1 88 ? -2.567 -3.446 12.559 1.00 88.62 88 LEU A N 1
ATOM 665 C CA . LEU A 1 88 ? -3.532 -4.446 12.103 1.00 88.62 88 LEU A CA 1
ATOM 666 C C . LEU A 1 88 ? -4.382 -4.924 13.283 1.00 88.62 88 LEU A C 1
ATOM 668 O O . LEU A 1 88 ? -3.844 -5.370 14.298 1.00 88.62 88 LEU A O 1
ATOM 672 N N . GLU A 1 89 ? -5.703 -4.837 13.151 1.00 88.69 89 GLU A N 1
ATOM 673 C CA . GLU A 1 89 ? -6.662 -5.386 14.112 1.00 88.69 89 GLU A CA 1
ATOM 674 C C . GLU A 1 89 ? -7.420 -6.547 13.461 1.00 88.69 89 GLU A C 1
ATOM 676 O O . GLU A 1 89 ? -8.002 -6.395 12.387 1.00 88.69 89 GLU A O 1
ATOM 681 N N . GLY A 1 90 ? -7.378 -7.716 14.101 1.00 82.06 90 GLY A N 1
ATOM 682 C CA . GLY A 1 90 ? -8.179 -8.869 13.693 1.00 82.06 90 GLY A CA 1
ATOM 683 C C . GLY A 1 90 ? -9.644 -8.736 14.126 1.00 82.06 90 GLY A C 1
ATOM 684 O O . GLY A 1 90 ? -9.966 -7.851 14.927 1.00 82.06 90 GLY A O 1
ATOM 685 N N . PRO A 1 91 ? -10.517 -9.635 13.644 1.00 82.69 91 PRO A N 1
ATOM 686 C CA . PRO A 1 91 ? -11.925 -9.620 13.992 1.00 82.69 91 PRO A CA 1
ATOM 687 C C . PRO A 1 91 ? -12.144 -9.798 15.505 1.00 82.69 91 PRO A C 1
ATOM 689 O O . PRO A 1 91 ? -11.304 -10.399 16.186 1.00 82.69 91 PRO A O 1
ATOM 692 N N . PRO A 1 92 ? -13.267 -9.291 16.050 1.00 74.06 92 PRO A N 1
ATOM 693 C CA . PRO A 1 92 ? -13.534 -9.302 17.491 1.00 74.06 92 PRO A CA 1
ATOM 694 C C . PRO A 1 92 ? -13.450 -10.700 18.120 1.00 74.06 92 PRO A C 1
ATOM 696 O O . PRO A 1 92 ? -12.907 -10.843 19.216 1.00 74.06 92 PRO A O 1
ATOM 699 N N . ASP A 1 93 ? -13.897 -11.720 17.380 1.00 78.06 93 ASP A N 1
ATOM 700 C CA . ASP A 1 93 ? -13.976 -13.119 17.817 1.00 78.06 93 ASP A CA 1
ATOM 701 C C . ASP A 1 93 ? -12.894 -14.006 17.176 1.00 78.06 93 ASP A C 1
ATOM 703 O O . ASP A 1 93 ? -13.097 -15.190 16.914 1.00 78.06 93 ASP A O 1
ATOM 707 N N . ASP A 1 94 ? -11.727 -13.435 16.874 1.00 75.31 94 ASP A N 1
ATOM 708 C CA . ASP A 1 94 ? -10.643 -14.171 16.227 1.00 75.31 94 ASP A CA 1
ATOM 709 C C . ASP A 1 94 ? -10.026 -15.239 17.152 1.00 75.31 94 ASP A C 1
ATOM 711 O O . ASP A 1 94 ? -9.092 -14.976 17.915 1.00 75.31 94 ASP A O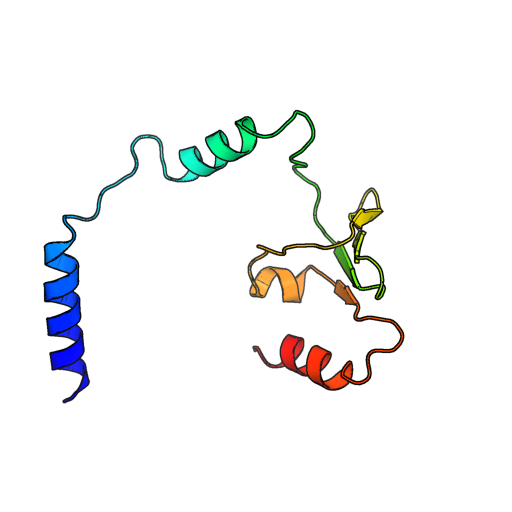 1
ATOM 715 N N . GLU A 1 95 ? -10.509 -16.480 17.044 1.00 71.00 95 GLU A N 1
ATOM 716 C CA . GLU A 1 95 ? -9.952 -17.653 17.737 1.00 71.00 95 GLU A CA 1
ATOM 717 C C . GLU A 1 95 ? -8.456 -17.854 17.433 1.00 71.00 95 GLU A C 1
ATOM 719 O O . GLU A 1 95 ? -7.697 -18.358 18.264 1.00 71.00 95 GLU A O 1
ATOM 724 N N . ASN A 1 96 ? -8.002 -17.387 16.266 1.00 71.62 96 ASN A N 1
ATOM 725 C CA . ASN A 1 96 ? -6.624 -17.493 15.798 1.00 71.62 96 ASN A CA 1
ATOM 726 C C . ASN A 1 96 ? -5.813 -16.211 16.033 1.00 71.62 96 ASN A C 1
ATOM 728 O O . ASN A 1 96 ? -4.708 -16.075 15.498 1.00 71.62 96 ASN A O 1
ATOM 732 N N . ARG A 1 97 ? -6.304 -15.284 16.868 1.00 69.62 97 ARG A N 1
ATOM 733 C CA . ARG A 1 97 ? -5.658 -13.988 17.140 1.00 69.62 97 ARG A CA 1
ATOM 734 C C . ARG A 1 97 ? -4.186 -14.119 17.523 1.00 69.62 97 ARG A C 1
ATOM 736 O O . ARG A 1 97 ? -3.367 -13.312 17.088 1.00 69.62 97 ARG A O 1
ATOM 743 N N . ARG A 1 98 ? -3.838 -15.135 18.322 1.00 65.94 98 ARG A N 1
ATOM 744 C CA . ARG A 1 98 ? -2.442 -15.408 18.711 1.00 65.94 98 ARG A CA 1
ATOM 745 C C . ARG A 1 98 ? -1.593 -15.829 17.512 1.00 65.94 98 ARG A C 1
ATOM 747 O O . ARG A 1 98 ? -0.577 -15.200 17.259 1.00 65.94 98 ARG A O 1
ATOM 754 N N . LEU A 1 99 ? -2.058 -16.796 16.720 1.00 69.31 99 LEU A N 1
ATOM 755 C CA . LEU A 1 99 ? -1.357 -17.266 15.517 1.00 69.31 99 LEU A CA 1
ATOM 756 C C . LEU A 1 99 ? -1.165 -16.150 14.481 1.00 69.31 99 LEU A C 1
ATOM 758 O O . LEU A 1 99 ? -0.105 -16.054 13.869 1.00 69.31 99 LEU A O 1
ATOM 762 N N . ARG A 1 100 ? -2.161 -15.275 14.306 1.00 68.31 100 ARG A N 1
ATOM 763 C CA . ARG A 1 100 ? -2.061 -14.101 13.425 1.00 68.31 100 ARG A CA 1
ATOM 764 C C . ARG A 1 100 ? -1.066 -13.072 13.953 1.00 68.31 100 ARG A C 1
ATOM 766 O O . ARG A 1 100 ? -0.232 -12.596 13.189 1.00 68.31 100 ARG A O 1
ATOM 773 N N . SER A 1 101 ? -1.109 -12.769 15.251 1.00 66.12 101 SER A N 1
ATOM 774 C CA . SER A 1 101 ? -0.132 -11.882 15.896 1.00 66.12 101 SER A CA 1
ATOM 775 C C . SER A 1 101 ? 1.298 -12.417 15.762 1.00 66.12 101 SER A C 1
ATOM 777 O O . SER A 1 101 ? 2.221 -11.653 15.474 1.00 66.12 101 SER A O 1
ATOM 779 N N . ASP A 1 102 ? 1.480 -13.728 15.918 1.00 66.38 102 ASP A N 1
ATOM 780 C CA . ASP A 1 102 ? 2.778 -14.393 15.805 1.00 66.38 102 ASP A CA 1
ATOM 781 C C . ASP A 1 102 ? 3.265 -14.442 14.353 1.00 66.38 102 ASP A C 1
ATOM 783 O O . ASP A 1 102 ? 4.442 -14.203 14.108 1.00 66.38 102 ASP A O 1
ATOM 787 N N . ALA A 1 103 ? 2.383 -14.658 13.372 1.00 66.56 103 ALA A N 1
ATOM 788 C CA . ALA A 1 103 ? 2.736 -14.582 11.953 1.00 66.56 103 ALA A CA 1
ATOM 789 C C . ALA A 1 103 ? 3.187 -13.169 11.547 1.00 66.56 103 ALA A C 1
ATOM 791 O O . ALA A 1 103 ? 4.139 -13.016 10.785 1.00 66.56 103 ALA A O 1
ATOM 792 N N . ILE A 1 104 ? 2.544 -12.133 12.092 1.00 63.81 104 ILE A N 1
ATOM 793 C CA . ILE A 1 104 ? 2.928 -10.732 11.864 1.00 63.81 104 ILE A CA 1
ATOM 794 C C . ILE A 1 104 ? 4.277 -10.416 12.536 1.00 63.81 104 ILE A C 1
ATOM 796 O O . ILE A 1 104 ? 5.089 -9.679 11.977 1.00 63.81 104 ILE A O 1
ATOM 800 N N . SER A 1 105 ? 4.543 -10.994 13.711 1.00 61.53 105 SER A N 1
ATOM 801 C CA . SER A 1 105 ? 5.751 -10.7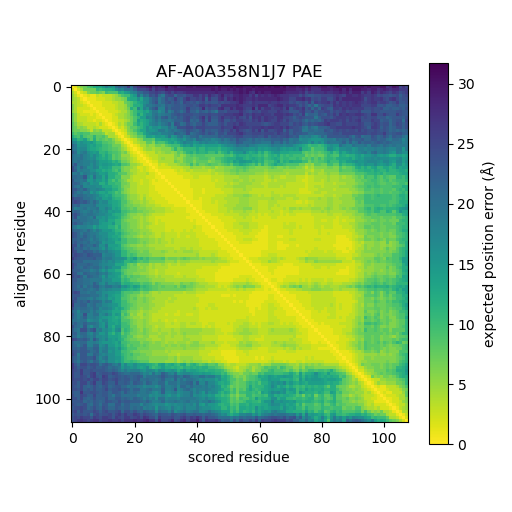17 14.506 1.00 61.53 105 SER A CA 1
ATOM 802 C C . SER A 1 105 ? 6.968 -11.572 14.110 1.00 61.53 105 SER A C 1
ATOM 804 O O . SER A 1 105 ? 8.106 -11.112 14.201 1.00 61.53 105 SER A O 1
ATOM 806 N N . GLY A 1 106 ? 6.748 -12.810 13.661 1.00 56.34 106 GLY A N 1
ATOM 807 C CA . GLY A 1 106 ? 7.764 -13.830 13.369 1.00 56.34 106 GLY A CA 1
ATOM 808 C C . GLY A 1 106 ? 8.447 -13.709 12.005 1.00 56.34 106 GLY A C 1
ATOM 809 O O . GLY A 1 106 ? 9.339 -14.488 11.698 1.00 56.34 106 GLY A O 1
ATOM 810 N N . LEU A 1 107 ? 8.069 -12.723 11.195 1.00 54.34 107 LEU A N 1
ATOM 811 C CA . LEU A 1 107 ? 8.727 -12.375 9.929 1.00 54.34 107 LEU A CA 1
ATOM 812 C C . LEU A 1 107 ? 9.911 -11.400 10.148 1.00 54.34 107 LEU A C 1
ATOM 814 O O . LEU A 1 107 ? 10.149 -10.505 9.336 1.00 54.34 107 LEU A O 1
ATOM 818 N N . SER A 1 108 ? 10.612 -11.553 11.280 1.00 47.97 108 SER A N 1
ATOM 819 C CA . SER A 1 108 ? 11.831 -10.827 11.691 1.00 47.97 108 SER A CA 1
ATOM 820 C C . SER A 1 108 ? 13.050 -11.723 11.543 1.00 47.97 108 SER A C 1
ATOM 822 O O . SER A 1 108 ? 14.115 -11.188 11.175 1.00 47.97 108 SER A O 1
#

Solvent-accessible surface area (backbone atoms only — not comparable to full-atom values): 6814 Å² total; per-residue (Å²): 124,72,63,61,60,51,51,52,49,50,49,55,57,49,65,72,73,53,80,92,76,81,56,85,89,42,78,63,49,60,58,55,51,54,61,66,71,47,64,88,86,72,75,73,75,99,61,59,65,42,35,42,33,39,63,79,80,34,29,40,40,30,38,92,86,52,72,47,78,38,74,70,84,87,84,85,66,55,66,74,58,36,71,77,56,36,47,78,40,70,33,91,81,45,89,55,49,64,61,53,52,45,58,70,62,68,79,114

Sequence (108 aa):
MANLWRSLQLYREDSALGVSGGIEGGASHLAECMARSLPEGSVWLSTPVVTVADRGDHVEVSTERETLRAPFVISTIPFAAMREKVRLEGPPDDENRRLRSDAISGLS

Mean predicted aligned error: 10.48 Å

pLDDT: mean 83.83, std 12.23, range [44.78, 97.56]

Nearest PDB structures (foldseek):
  8p84-assembly1_A  TM=7.863E-01  e=1.841E-03  Thermoanaerobacterales bacterium
  3lov-assembly1_A  TM=7.093E-01  e=1.599E-01  Exiguobacterium sibiricum 255-15
  2b9y-assembly1_A  TM=7.040E-01  e=1.824E-01  Cutibacterium acnes
  6f7l-assembly1_A  TM=7.522E-01  e=3.083E-01  Streptomyces rochei
  7a7b-assembly3_G-3  TM=5.640E-01  e=4.882E-01  Staphylococcus aureus subsp. aureus COL

Secondary structure (DSSP, 8-state):
-HHHHHHHHHHHHHHTS------TT-THHHHHHHHHHSPTT---TT--EEEEEE-SS-EEEEESS-EEEES-----S-HHHHHHH-EEE--TT-TTHHHHHHHHHS--